Protein AF-A0A7X6FT85-F1 (afdb_monomer_lite)

Structure (mmCIF, N/CA/C/O backbone):
data_AF-A0A7X6FT85-F1
#
_entry.id   AF-A0A7X6FT85-F1
#
loop_
_atom_site.group_PDB
_atom_site.id
_atom_site.type_symbol
_atom_site.label_atom_id
_atom_site.label_alt_id
_atom_site.label_comp_id
_atom_site.label_asym_id
_atom_site.label_entity_id
_atom_site.label_seq_id
_atom_site.pdbx_PDB_ins_code
_atom_site.Cartn_x
_atom_site.Cartn_y
_atom_site.Cartn_z
_atom_site.occupancy
_atom_site.B_iso_or_equiv
_atom_site.auth_seq_id
_atom_site.auth_comp_id
_atom_site.auth_asym_id
_atom_site.auth_atom_id
_atom_site.pdbx_PDB_model_num
ATOM 1 N N . MET A 1 1 ? 6.219 6.086 13.347 1.00 90.44 1 MET A N 1
ATOM 2 C CA . MET A 1 1 ? 4.878 6.250 13.938 1.00 90.44 1 MET A CA 1
ATOM 3 C C . MET A 1 1 ? 4.045 6.989 12.920 1.00 90.44 1 MET A C 1
ATOM 5 O O . MET A 1 1 ? 4.571 7.950 12.371 1.00 90.44 1 MET A O 1
ATOM 9 N N . ILE A 1 2 ? 2.837 6.526 12.620 1.00 94.38 2 ILE A N 1
ATOM 10 C CA . ILE A 1 2 ? 1.985 7.224 11.651 1.00 94.38 2 ILE A CA 1
ATOM 11 C C . ILE A 1 2 ? 1.376 8.485 12.268 1.00 94.38 2 ILE A C 1
ATOM 13 O O . ILE A 1 2 ? 1.259 8.592 13.489 1.00 94.38 2 ILE A O 1
ATOM 17 N N . ASP A 1 3 ? 0.962 9.417 11.415 1.00 93.62 3 ASP A N 1
ATOM 18 C CA . ASP A 1 3 ? 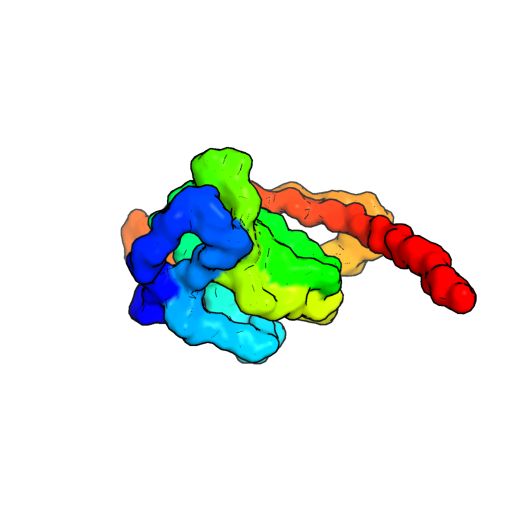0.145 10.558 11.820 1.00 93.62 3 ASP A CA 1
ATOM 19 C C . ASP A 1 3 ? -1.340 10.208 11.661 1.00 93.62 3 ASP A C 1
ATOM 21 O O . ASP A 1 3 ? -1.906 10.276 10.567 1.00 93.62 3 ASP A O 1
ATOM 25 N N . GLU A 1 4 ? -1.974 9.814 12.765 1.00 94.12 4 GLU A N 1
ATOM 26 C CA . GLU A 1 4 ? -3.388 9.428 12.776 1.00 94.12 4 GLU A CA 1
ATOM 27 C C . GLU A 1 4 ? -4.339 10.584 12.445 1.00 94.12 4 GLU A C 1
ATOM 29 O O . GLU A 1 4 ? -5.460 10.342 12.002 1.00 94.12 4 GLU A O 1
ATOM 34 N N . SER A 1 5 ? -3.904 11.842 12.588 1.00 95.31 5 SER A N 1
ATOM 35 C CA . SER A 1 5 ? -4.748 12.999 12.274 1.00 95.31 5 SER A CA 1
ATOM 36 C C . SER A 1 5 ? -5.116 13.074 10.787 1.00 95.31 5 SER A C 1
ATOM 38 O O . SER A 1 5 ? -6.136 13.676 10.437 1.00 95.31 5 SER A O 1
ATOM 40 N N . ARG A 1 6 ? -4.328 12.411 9.927 1.00 96.00 6 ARG A N 1
ATOM 41 C CA . ARG A 1 6 ? -4.535 12.319 8.476 1.00 96.00 6 ARG A CA 1
ATOM 42 C C . ARG A 1 6 ? -5.521 11.230 8.059 1.00 96.00 6 ARG A C 1
ATOM 44 O O . ARG A 1 6 ? -5.900 11.200 6.887 1.00 96.00 6 ARG A O 1
ATOM 51 N N . LEU A 1 7 ? -5.923 10.346 8.970 1.00 97.19 7 LEU A N 1
ATOM 52 C CA . LEU A 1 7 ? -6.884 9.284 8.683 1.00 97.19 7 LEU A CA 1
ATOM 53 C C . LEU A 1 7 ? -8.279 9.869 8.497 1.00 97.19 7 LEU A C 1
ATOM 55 O O . LEU A 1 7 ? -8.713 10.706 9.284 1.00 97.19 7 LEU A O 1
ATOM 59 N N . ASP A 1 8 ? -8.973 9.427 7.455 1.00 97.19 8 ASP A N 1
ATOM 60 C CA . ASP A 1 8 ? -10.394 9.711 7.288 1.00 97.19 8 ASP A CA 1
ATOM 61 C C . ASP A 1 8 ? -11.193 8.678 8.092 1.00 97.19 8 ASP A C 1
ATOM 63 O O . ASP A 1 8 ? -10.892 7.484 8.035 1.00 97.19 8 ASP A O 1
ATOM 67 N N . ASP A 1 9 ? -12.202 9.125 8.833 1.00 94.75 9 ASP A N 1
ATOM 68 C CA . ASP A 1 9 ? -13.111 8.315 9.650 1.00 94.75 9 ASP A CA 1
ATOM 69 C C . ASP A 1 9 ? -14.579 8.432 9.200 1.00 94.75 9 ASP A C 1
ATOM 71 O O . ASP A 1 9 ? -15.463 7.794 9.773 1.00 94.75 9 ASP A O 1
ATOM 75 N N . THR A 1 10 ? -14.845 9.153 8.104 1.00 95.31 10 THR A N 1
ATOM 76 C CA . THR A 1 10 ? -16.186 9.357 7.542 1.00 95.31 10 THR A CA 1
ATOM 77 C C . THR A 1 10 ? -16.877 8.017 7.276 1.00 95.31 10 THR A C 1
ATOM 79 O O . THR A 1 10 ? -16.311 7.182 6.564 1.00 95.31 10 THR A O 1
ATOM 82 N N . PRO A 1 11 ? -18.089 7.769 7.801 1.00 94.94 11 PRO A N 1
ATOM 83 C CA . PRO A 1 11 ? -18.812 6.529 7.539 1.00 94.94 11 PRO A CA 1
ATOM 84 C C . PRO A 1 11 ? -19.026 6.291 6.038 1.00 94.94 11 PRO A C 1
ATOM 86 O O . PRO A 1 11 ? -19.324 7.221 5.292 1.00 94.94 11 PRO A O 1
ATOM 89 N N . PHE A 1 12 ? -18.929 5.034 5.607 1.00 95.12 12 PHE A N 1
ATOM 90 C CA . PHE A 1 12 ? -19.198 4.614 4.229 1.00 95.12 12 PHE A CA 1
ATOM 91 C C . PHE A 1 12 ? -20.252 3.506 4.206 1.00 95.12 12 PHE A C 1
ATOM 93 O O . PHE A 1 12 ? -20.443 2.775 5.183 1.00 95.12 12 PHE A O 1
ATOM 100 N N . LYS A 1 13 ? -20.954 3.370 3.083 1.00 95.00 13 LYS A N 1
ATOM 101 C CA . LYS A 1 13 ? -21.922 2.295 2.860 1.00 95.00 13 LYS A CA 1
ATOM 102 C C . LYS A 1 13 ? -21.220 1.090 2.231 1.00 95.00 13 LYS A C 1
ATOM 104 O O . LYS A 1 13 ? -20.358 1.261 1.372 1.00 95.00 13 LYS A O 1
ATOM 109 N N . PRO A 1 14 ? -21.653 -0.150 2.525 1.00 92.19 14 PRO A N 1
ATOM 110 C CA . PRO A 1 14 ? -21.084 -1.353 1.903 1.00 92.19 14 PRO A CA 1
ATOM 111 C C . PRO A 1 14 ? -21.194 -1.417 0.370 1.00 92.19 14 PRO A C 1
ATOM 113 O O . PRO A 1 14 ? -20.631 -2.320 -0.247 1.00 92.19 14 PRO A O 1
ATOM 116 N N . THR A 1 15 ? -21.993 -0.546 -0.246 1.00 94.38 15 THR A N 1
ATOM 117 C CA . THR A 1 15 ? -22.183 -0.436 -1.700 1.00 94.38 15 THR A CA 1
ATOM 118 C C . THR A 1 15 ? -21.288 0.615 -2.348 1.00 94.38 15 THR A C 1
ATOM 120 O O . THR A 1 15 ? -21.268 0.706 -3.573 1.00 94.38 15 THR A O 1
ATOM 123 N N . ASP A 1 16 ? -20.584 1.427 -1.561 1.00 96.75 16 ASP A N 1
ATOM 124 C CA . ASP A 1 16 ? -19.786 2.525 -2.094 1.00 96.75 16 ASP A CA 1
ATOM 125 C C . ASP A 1 16 ? -18.5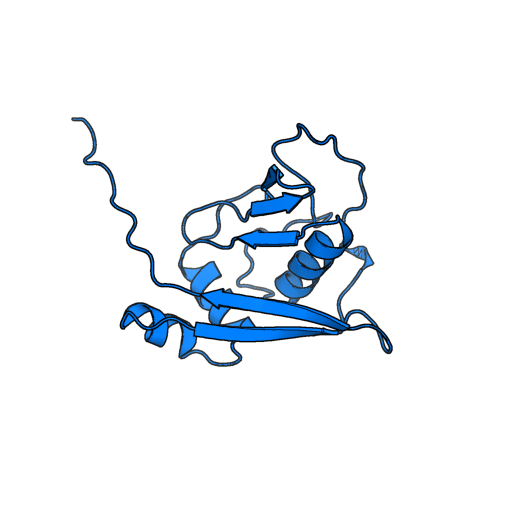81 1.971 -2.849 1.00 96.75 16 ASP A C 1
ATOM 127 O O . ASP A 1 16 ? -17.834 1.147 -2.335 1.00 96.75 16 ASP A O 1
ATOM 131 N N . SER A 1 17 ? -18.344 2.435 -4.074 1.00 95.81 17 SER A N 1
ATOM 132 C CA . SER A 1 17 ? -17.179 1.992 -4.850 1.00 95.81 17 SER A CA 1
ATOM 133 C C . SER A 1 17 ? -15.858 2.549 -4.317 1.00 95.81 17 SER A C 1
ATOM 135 O O . SER A 1 17 ? -14.795 2.065 -4.688 1.00 95.81 17 SER A O 1
ATOM 137 N N . PHE A 1 18 ? -15.905 3.609 -3.513 1.00 97.12 18 PHE A N 1
ATOM 138 C CA . PHE A 1 18 ? -14.744 4.320 -2.989 1.00 97.12 18 PHE A CA 1
ATOM 139 C C . PHE A 1 18 ? -14.933 4.555 -1.495 1.00 97.12 18 PHE A C 1
ATOM 141 O O . PHE A 1 18 ? -15.991 5.016 -1.078 1.00 97.12 18 PHE A O 1
ATOM 148 N N . VAL A 1 19 ? -13.896 4.259 -0.721 1.00 97.75 19 VAL A N 1
ATOM 149 C CA . VAL A 1 19 ? -13.857 4.491 0.721 1.00 97.75 19 VAL A CA 1
ATOM 150 C C . VAL A 1 19 ? -12.620 5.340 1.002 1.00 97.75 19 VAL A C 1
ATOM 152 O O . VAL A 1 19 ? -11.505 4.862 0.776 1.00 97.75 19 VAL A O 1
ATOM 155 N N . PRO A 1 20 ? -12.780 6.600 1.444 1.00 95.69 20 PRO A N 1
ATOM 156 C CA . PRO A 1 20 ? -11.641 7.464 1.701 1.00 95.69 20 PRO A CA 1
ATOM 157 C C . PRO A 1 20 ? -10.826 6.915 2.873 1.00 95.69 20 PRO A C 1
ATOM 159 O O . PRO A 1 20 ? -11.359 6.609 3.936 1.00 95.69 20 PRO A O 1
ATOM 162 N N . VAL A 1 21 ? -9.518 6.779 2.681 1.00 97.81 21 VAL A N 1
ATOM 163 C CA . VAL A 1 21 ? -8.606 6.304 3.733 1.00 97.81 21 VAL A CA 1
ATOM 164 C C . VAL A 1 21 ? -7.865 7.467 4.392 1.00 97.81 21 VAL A C 1
ATOM 166 O O . VAL A 1 21 ? -7.672 7.479 5.605 1.00 97.81 21 VAL A O 1
ATOM 169 N N . LEU A 1 22 ? -7.480 8.459 3.591 1.00 97.25 22 LEU A N 1
ATOM 170 C CA . LEU A 1 22 ? -6.810 9.678 4.028 1.00 97.25 22 LEU A CA 1
ATOM 171 C C . LEU A 1 22 ? -7.749 10.868 3.827 1.00 97.25 22 LEU A C 1
ATOM 173 O O . LEU A 1 22 ? -8.385 10.953 2.774 1.00 97.25 22 LEU A O 1
ATOM 177 N N . LYS A 1 23 ? -7.776 11.806 4.783 1.00 96.69 23 LYS A N 1
ATOM 178 C CA . LYS A 1 23 ? -8.513 13.078 4.643 1.00 96.69 23 LYS A CA 1
ATOM 179 C C . LYS A 1 23 ? -8.026 13.852 3.420 1.00 96.69 23 LYS A C 1
ATOM 181 O O . LYS A 1 23 ? -8.808 14.358 2.619 1.00 96.69 23 LYS A O 1
ATOM 186 N N . GLU A 1 24 ? -6.705 13.882 3.264 1.00 94.31 24 GLU A N 1
ATOM 187 C CA . GLU A 1 24 ? -6.007 14.514 2.151 1.00 94.31 24 GLU A CA 1
ATOM 188 C C . GLU A 1 24 ? -5.103 13.487 1.468 1.00 94.31 24 GLU A C 1
ATOM 190 O O . GLU A 1 24 ? -4.003 13.171 1.935 1.00 94.31 24 GLU A O 1
ATOM 195 N N . GLU A 1 25 ? -5.601 12.940 0.359 1.00 92.44 25 GLU A N 1
ATOM 196 C CA . GLU A 1 25 ? -4.840 12.042 -0.505 1.00 92.44 25 GLU A CA 1
ATOM 197 C C . GLU A 1 25 ? -3.728 12.820 -1.224 1.00 92.44 25 GLU A C 1
ATOM 199 O O . GLU A 1 25 ? -4.011 13.845 -1.852 1.00 92.44 25 GLU A O 1
ATOM 204 N N . PRO A 1 26 ? -2.471 12.347 -1.177 1.00 91.88 26 PRO A N 1
ATOM 205 C CA . PRO A 1 26 ? -1.384 13.026 -1.858 1.00 91.88 26 PRO A CA 1
ATOM 206 C C . PRO A 1 26 ? -1.530 12.919 -3.383 1.00 91.88 26 PRO A C 1
ATOM 208 O O . PRO A 1 26 ? -1.890 11.871 -3.935 1.00 91.88 26 PRO A O 1
ATOM 211 N N . THR A 1 27 ? -1.158 13.993 -4.086 1.00 90.44 27 THR A N 1
ATOM 212 C CA . THR A 1 27 ? -1.123 14.017 -5.557 1.00 90.44 27 THR A CA 1
ATOM 213 C C . THR A 1 27 ? -0.238 12.915 -6.123 1.00 90.44 27 THR A C 1
ATOM 215 O O . THR A 1 27 ? -0.550 12.384 -7.185 1.00 90.44 27 THR A O 1
ATOM 218 N N . ARG A 1 28 ? 0.853 12.577 -5.423 1.00 89.12 28 ARG A N 1
ATOM 219 C CA . ARG A 1 28 ? 1.765 11.462 -5.700 1.00 89.12 28 ARG A CA 1
ATOM 220 C C . ARG A 1 28 ? 2.339 10.899 -4.402 1.00 89.12 28 ARG A C 1
ATOM 222 O O . ARG A 1 28 ? 2.538 11.647 -3.453 1.00 89.12 28 ARG A O 1
ATOM 229 N N . PHE A 1 29 ? 2.589 9.594 -4.351 1.00 88.94 29 PHE A N 1
ATOM 230 C CA . PHE A 1 29 ? 3.251 8.948 -3.208 1.00 88.94 29 PHE A CA 1
ATOM 231 C C . PHE A 1 29 ? 4.787 9.042 -3.279 1.00 88.94 29 PHE A C 1
ATOM 233 O O . PHE A 1 29 ? 5.468 8.616 -2.353 1.00 88.94 29 PHE A O 1
ATOM 240 N N . ASP A 1 30 ? 5.345 9.588 -4.364 1.00 81.19 30 ASP A N 1
ATOM 241 C CA . ASP A 1 30 ? 6.791 9.666 -4.602 1.00 81.19 30 ASP A CA 1
ATOM 242 C C . ASP A 1 30 ? 7.512 10.695 -3.716 1.00 81.19 30 ASP A C 1
ATOM 244 O O . ASP A 1 30 ? 8.642 10.454 -3.296 1.00 81.19 30 ASP A O 1
ATOM 248 N N . SER A 1 31 ? 6.866 11.815 -3.391 1.00 80.94 31 SER A N 1
ATOM 249 C CA . SER A 1 31 ? 7.472 12.901 -2.614 1.00 80.94 31 SER A CA 1
ATOM 250 C C . SER A 1 31 ? 7.529 12.648 -1.104 1.00 80.94 31 SER A C 1
ATOM 252 O O . SER A 1 31 ? 8.253 13.345 -0.403 1.00 80.94 31 SER A O 1
ATOM 254 N N . SER A 1 32 ? 6.730 11.710 -0.590 1.00 86.25 32 SER A N 1
ATOM 255 C CA . SER A 1 32 ? 6.579 11.425 0.846 1.00 86.25 32 SER A CA 1
ATOM 256 C C . SER A 1 32 ? 6.091 9.981 1.015 1.00 86.25 32 SER A C 1
ATOM 258 O O . SER A 1 32 ? 4.910 9.759 1.275 1.00 86.25 32 SER A O 1
ATOM 260 N N . PRO A 1 33 ? 6.944 8.967 0.785 1.00 86.31 33 PRO A N 1
ATOM 261 C CA . PRO A 1 33 ? 6.535 7.563 0.832 1.00 86.31 33 PRO A CA 1
ATOM 262 C C . PRO A 1 33 ? 5.988 7.132 2.199 1.00 86.31 33 PRO A C 1
ATOM 264 O O . PRO A 1 33 ? 5.161 6.233 2.259 1.00 86.31 33 PRO A O 1
ATOM 267 N N . GLU A 1 34 ? 6.357 7.799 3.290 1.00 92.31 34 GLU A N 1
ATOM 268 C CA . GLU A 1 34 ? 5.827 7.560 4.636 1.00 92.31 34 GLU A CA 1
ATOM 269 C C . GLU A 1 34 ? 4.312 7.795 4.762 1.00 92.31 34 GLU A C 1
ATOM 271 O O . GLU A 1 34 ? 3.672 7.228 5.647 1.00 92.31 34 GLU A O 1
ATOM 276 N N . ILE A 1 35 ? 3.686 8.565 3.860 1.00 95.75 35 ILE A N 1
ATOM 277 C CA . ILE A 1 35 ? 2.217 8.665 3.820 1.00 95.75 35 ILE A CA 1
ATOM 278 C C . ILE A 1 35 ? 1.561 7.334 3.434 1.00 95.75 35 ILE A C 1
ATOM 280 O O . ILE A 1 35 ? 0.389 7.105 3.737 1.00 95.75 35 ILE A O 1
ATOM 284 N N . PHE A 1 36 ? 2.313 6.440 2.786 1.00 97.06 36 PHE A N 1
ATOM 285 C CA . PHE A 1 36 ? 1.856 5.100 2.459 1.00 97.06 36 PHE A CA 1
ATOM 286 C C . PHE A 1 36 ? 1.629 4.254 3.714 1.00 97.06 36 PHE A C 1
ATOM 288 O O . PHE A 1 36 ? 0.645 3.521 3.764 1.00 97.06 36 PHE A O 1
ATOM 295 N N . ASP A 1 37 ? 2.449 4.419 4.755 1.00 97.69 37 ASP A N 1
ATOM 296 C CA . ASP A 1 37 ? 2.268 3.738 6.043 1.00 97.69 37 ASP A CA 1
ATOM 297 C C . ASP A 1 37 ? 0.940 4.125 6.685 1.00 97.69 37 ASP A C 1
ATOM 299 O O . ASP A 1 37 ? 0.151 3.272 7.096 1.00 97.69 37 ASP A O 1
ATOM 303 N N . THR A 1 38 ? 0.661 5.428 6.715 1.00 97.56 38 THR A N 1
ATOM 304 C CA . THR A 1 38 ? -0.611 5.963 7.202 1.00 97.56 38 THR A CA 1
ATOM 305 C C . THR A 1 38 ? -1.778 5.454 6.356 1.00 97.56 38 THR A C 1
ATOM 307 O O . THR A 1 38 ? -2.812 5.091 6.910 1.00 97.56 38 THR A O 1
ATOM 310 N N . PHE A 1 39 ? -1.617 5.359 5.031 1.00 97.94 39 PHE A N 1
ATOM 311 C CA . PHE A 1 39 ? -2.636 4.797 4.143 1.00 97.94 39 PHE A CA 1
ATOM 312 C C . PHE A 1 39 ? -2.927 3.322 4.455 1.00 97.94 39 PHE A C 1
ATOM 314 O O . PHE A 1 39 ? -4.081 2.970 4.687 1.00 97.94 39 PHE A O 1
ATOM 321 N N . ILE A 1 40 ? -1.920 2.444 4.503 1.00 98.19 40 ILE A N 1
ATOM 322 C CA . ILE A 1 40 ? -2.167 1.008 4.713 1.00 98.19 40 ILE A CA 1
ATOM 323 C C . ILE A 1 40 ? -2.696 0.710 6.120 1.00 98.19 40 ILE A C 1
ATOM 325 O O . ILE A 1 40 ? -3.586 -0.126 6.278 1.00 98.19 40 ILE A O 1
ATOM 329 N N . VAL A 1 41 ? -2.222 1.436 7.140 1.00 98.19 41 VAL A N 1
ATOM 330 C CA . VAL A 1 41 ? -2.774 1.336 8.497 1.00 98.19 41 VAL A CA 1
ATOM 331 C C . VAL A 1 41 ? -4.200 1.873 8.538 1.00 98.19 41 VAL A C 1
ATOM 333 O O . VAL A 1 41 ? -5.064 1.236 9.134 1.00 98.19 41 VAL A O 1
ATOM 336 N N . GLY A 1 42 ? -4.467 3.005 7.884 1.00 98.00 42 GLY A N 1
ATOM 337 C CA . GLY A 1 42 ? -5.803 3.580 7.767 1.00 98.00 42 GLY A CA 1
ATOM 338 C C . GLY A 1 42 ? -6.794 2.611 7.134 1.00 98.00 42 GLY A C 1
ATOM 339 O O . GLY A 1 42 ? -7.872 2.391 7.679 1.00 98.00 42 GLY A O 1
ATOM 340 N N . ALA A 1 43 ? -6.408 1.961 6.036 1.00 98.19 43 ALA A N 1
ATOM 341 C CA . ALA A 1 43 ? -7.212 0.925 5.398 1.00 98.19 43 ALA A CA 1
ATOM 342 C C . ALA A 1 43 ? -7.501 -0.241 6.362 1.00 98.19 43 ALA A C 1
ATOM 344 O O . ALA A 1 43 ? -8.651 -0.661 6.482 1.00 98.19 43 ALA A O 1
ATOM 345 N N . GLY A 1 44 ? -6.499 -0.709 7.114 1.00 97.69 44 GLY A N 1
ATOM 346 C CA . GLY A 1 44 ? -6.698 -1.714 8.163 1.00 97.69 44 GLY A CA 1
ATOM 347 C C . GLY A 1 44 ? -7.671 -1.250 9.257 1.00 97.69 44 GLY A C 1
ATOM 348 O O . GLY A 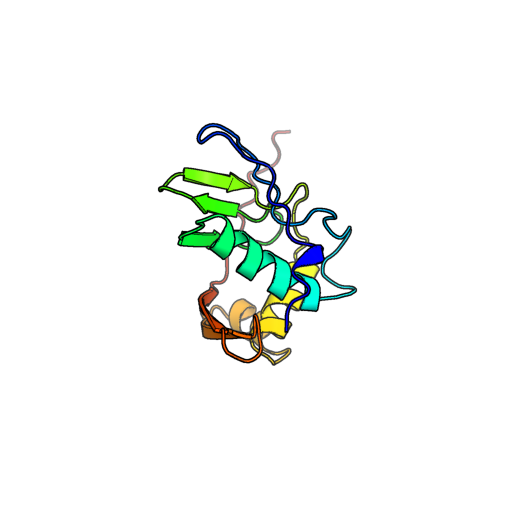1 44 ? -8.594 -1.980 9.611 1.00 97.69 44 GLY A O 1
ATOM 349 N N . LYS A 1 45 ? -7.544 -0.004 9.740 1.00 96.50 45 LYS A N 1
ATOM 350 C CA . LYS A 1 45 ? -8.459 0.595 10.734 1.00 96.50 45 LYS A CA 1
ATOM 351 C C . LYS A 1 45 ? -9.890 0.769 10.204 1.00 96.50 45 LYS A C 1
ATOM 353 O O . LYS A 1 45 ? -10.836 0.699 10.982 1.00 96.50 45 LYS A O 1
ATOM 358 N N . ARG A 1 46 ? -10.068 0.925 8.887 1.00 95.88 46 ARG A N 1
ATOM 359 C CA . ARG A 1 46 ? -11.377 0.897 8.203 1.00 95.88 46 ARG A CA 1
ATOM 360 C C . ARG A 1 46 ? -11.991 -0.509 8.112 1.00 95.88 46 ARG A C 1
ATOM 362 O O . ARG A 1 46 ? -13.124 -0.637 7.654 1.00 95.88 46 ARG A O 1
ATOM 369 N N . GLY A 1 47 ? -11.269 -1.551 8.528 1.00 96.44 47 GLY A N 1
ATOM 370 C CA . GLY A 1 47 ? -11.700 -2.948 8.456 1.00 96.44 47 GLY A CA 1
ATOM 371 C C . GLY A 1 47 ? -11.297 -3.658 7.164 1.00 96.44 47 GLY A C 1
ATOM 372 O O . GLY A 1 47 ? -11.902 -4.675 6.822 1.00 96.44 47 GLY A O 1
ATOM 373 N N . ALA A 1 48 ? -10.315 -3.134 6.421 1.00 98.00 48 ALA A N 1
ATOM 374 C CA . ALA A 1 48 ? -9.821 -3.824 5.238 1.00 98.00 48 ALA A CA 1
ATOM 375 C C . ALA A 1 48 ? -9.032 -5.085 5.625 1.00 98.00 48 ALA A C 1
ATOM 377 O O . ALA A 1 48 ? -8.086 -5.008 6.407 1.00 98.00 48 ALA A O 1
ATOM 378 N N . SER A 1 49 ? -9.401 -6.232 5.050 1.00 97.88 49 SER A N 1
ATOM 379 C CA . SER A 1 49 ? -8.661 -7.492 5.184 1.00 97.88 49 SER A CA 1
ATOM 380 C C . SER A 1 49 ? -7.438 -7.540 4.271 1.00 97.88 49 SER A C 1
ATOM 382 O O . SER A 1 49 ? -6.422 -8.126 4.631 1.00 97.88 49 SER A O 1
ATOM 384 N N . ASP A 1 50 ? -7.532 -6.903 3.101 1.00 98.19 50 ASP A N 1
ATOM 385 C CA . ASP A 1 50 ? -6.518 -6.946 2.051 1.00 98.19 50 ASP A CA 1
ATOM 386 C C . ASP A 1 50 ? -6.405 -5.593 1.348 1.00 98.19 50 ASP A C 1
ATOM 388 O O . ASP A 1 50 ? -7.384 -4.853 1.206 1.00 98.19 50 ASP A O 1
ATOM 392 N N . ILE A 1 51 ? -5.203 -5.290 0.859 1.00 98.56 51 ILE A N 1
ATOM 393 C CA . ILE A 1 51 ? -4.898 -4.079 0.097 1.00 98.56 51 ILE A CA 1
ATOM 394 C C . ILE A 1 51 ? -4.194 -4.509 -1.186 1.00 98.56 51 ILE A C 1
ATOM 396 O O . ILE A 1 51 ? -3.159 -5.169 -1.147 1.00 98.56 51 ILE A O 1
ATOM 400 N N . THR A 1 52 ? -4.745 -4.136 -2.339 1.00 98.44 52 THR A N 1
ATOM 401 C CA . THR A 1 52 ? -4.150 -4.425 -3.647 1.00 98.44 52 THR A CA 1
ATOM 402 C C . THR A 1 52 ? -3.581 -3.155 -4.256 1.00 98.44 52 THR A C 1
ATOM 404 O O . THR A 1 52 ? -4.320 -2.228 -4.600 1.00 98.44 52 THR A O 1
ATOM 407 N N . ILE A 1 53 ? -2.265 -3.154 -4.451 1.00 97.75 53 ILE A N 1
ATOM 408 C CA . ILE A 1 53 ? -1.519 -2.104 -5.140 1.00 97.75 53 ILE A CA 1
ATOM 409 C C . ILE A 1 53 ? -1.060 -2.651 -6.487 1.00 97.75 53 ILE A C 1
ATOM 411 O O . ILE A 1 53 ? -0.460 -3.720 -6.562 1.00 97.75 53 ILE A O 1
ATOM 415 N N . GLN A 1 54 ? -1.357 -1.927 -7.562 1.00 96.62 54 GLN A N 1
ATOM 416 C CA . GLN A 1 54 ? -1.015 -2.344 -8.915 1.00 96.62 54 GLN A CA 1
ATOM 417 C C . GLN A 1 54 ? -0.672 -1.119 -9.760 1.00 96.62 54 GLN A C 1
ATOM 419 O O . GLN A 1 54 ? -1.327 -0.083 -9.649 1.00 96.62 54 GLN A O 1
ATOM 424 N N . SER A 1 55 ? 0.342 -1.250 -10.618 1.00 94.94 55 SER A N 1
ATOM 425 C CA . SER A 1 55 ? 0.678 -0.198 -11.581 1.00 94.94 55 SER A CA 1
ATOM 426 C C . SER A 1 55 ? -0.475 0.054 -12.553 1.00 94.94 55 SER A C 1
ATOM 428 O O . SER A 1 55 ? -1.160 -0.881 -12.984 1.00 94.94 55 SER A O 1
ATOM 430 N N . GLU A 1 56 ? -0.684 1.329 -12.886 1.00 94.62 56 GLU A N 1
ATOM 431 C CA . GLU A 1 56 ? -1.721 1.797 -13.813 1.00 94.62 56 GLU A CA 1
ATOM 432 C C . GLU A 1 56 ? -3.141 1.374 -13.395 1.00 94.62 56 GLU A C 1
ATOM 434 O O . GLU A 1 56 ? -3.990 1.041 -14.232 1.00 94.62 56 GLU A O 1
ATOM 439 N N . ALA A 1 57 ? -3.381 1.333 -12.082 1.00 95.81 57 ALA A N 1
ATOM 440 C CA . ALA A 1 57 ? -4.665 1.025 -11.469 1.00 95.81 57 ALA A CA 1
ATOM 441 C C . ALA A 1 57 ? -4.845 1.811 -10.163 1.00 95.81 57 ALA A C 1
ATOM 443 O O . ALA A 1 57 ? -3.883 2.271 -9.547 1.00 95.81 57 ALA A O 1
ATOM 444 N N . ARG A 1 58 ? -6.100 1.970 -9.733 1.00 96.69 58 ARG A N 1
ATOM 445 C CA . ARG A 1 58 ? -6.421 2.541 -8.420 1.00 96.69 58 ARG A CA 1
ATOM 446 C C . ARG A 1 58 ? -6.168 1.486 -7.337 1.00 96.69 58 ARG A C 1
ATOM 448 O O . ARG A 1 58 ? -6.701 0.382 -7.476 1.00 96.69 58 ARG A O 1
ATOM 455 N N . PRO A 1 59 ? -5.417 1.808 -6.271 1.00 97.88 59 PRO A N 1
ATOM 456 C CA . PRO A 1 59 ? -5.389 1.038 -5.039 1.00 97.88 59 PRO A CA 1
ATOM 457 C C . PRO A 1 59 ? -6.777 0.590 -4.600 1.00 97.88 59 PRO A C 1
ATOM 459 O O . PRO A 1 59 ? -7.719 1.388 -4.532 1.00 97.88 59 PRO A O 1
ATOM 462 N N . ARG A 1 60 ? -6.889 -0.700 -4.297 1.00 98.44 60 ARG A N 1
ATOM 463 C CA . ARG A 1 60 ? -8.117 -1.306 -3.789 1.00 98.44 60 ARG A CA 1
ATOM 464 C C . ARG A 1 60 ? -7.918 -1.796 -2.368 1.00 98.44 60 ARG A C 1
ATOM 466 O O . ARG A 1 60 ? -6.834 -2.260 -2.022 1.00 98.44 60 ARG A O 1
ATOM 473 N N . ILE A 1 61 ? -8.973 -1.702 -1.577 1.00 98.50 61 ILE A N 1
ATOM 474 C CA . ILE A 1 61 ? -9.061 -2.226 -0.221 1.00 98.50 61 ILE A CA 1
ATOM 475 C C . ILE A 1 61 ? -10.266 -3.161 -0.155 1.00 98.50 61 ILE A C 1
ATOM 477 O O . ILE A 1 61 ? -11.338 -2.845 -0.677 1.00 98.50 61 ILE A O 1
ATOM 481 N N . GLN A 1 62 ? -10.087 -4.329 0.448 1.00 98.44 62 GLN A N 1
ATOM 482 C CA . GLN A 1 62 ? -11.146 -5.319 0.581 1.00 98.44 62 GLN A CA 1
ATOM 483 C C . GLN A 1 62 ? -11.760 -5.236 1.972 1.00 98.44 62 GLN A C 1
ATOM 485 O O . GLN A 1 62 ? -11.097 -5.575 2.941 1.00 98.44 62 GLN A O 1
ATOM 490 N N . ILE A 1 63 ? -13.021 -4.822 2.083 1.00 97.88 63 ILE A N 1
ATOM 491 C CA . ILE A 1 63 ? -13.742 -4.711 3.358 1.00 97.88 63 ILE A CA 1
ATOM 492 C C . ILE A 1 63 ? -14.959 -5.631 3.291 1.00 97.88 63 ILE A C 1
ATOM 494 O O . ILE A 1 63 ? -15.748 -5.547 2.353 1.00 97.88 63 ILE A O 1
ATOM 498 N N . ASN A 1 64 ? -15.123 -6.531 4.266 1.00 95.12 64 ASN A N 1
ATOM 499 C CA . ASN A 1 64 ? -16.243 -7.486 4.313 1.00 95.12 64 ASN A CA 1
ATOM 500 C C . ASN A 1 64 ? -16.453 -8.245 2.983 1.00 95.12 64 ASN A C 1
ATOM 502 O O . ASN A 1 64 ? -17.572 -8.361 2.483 1.00 95.12 64 ASN A O 1
ATOM 506 N N . SER A 1 65 ? -15.360 -8.748 2.395 1.00 94.19 65 SER A N 1
ATOM 507 C CA . SER A 1 65 ? -15.333 -9.449 1.095 1.00 94.19 65 SER A CA 1
ATOM 508 C C . SER A 1 65 ? -15.766 -8.613 -0.121 1.00 94.19 65 SER A C 1
ATOM 510 O O . SER A 1 65 ? -16.001 -9.163 -1.196 1.00 94.19 65 SER A O 1
ATOM 512 N N . ARG A 1 66 ? -15.863 -7.286 0.013 1.00 96.00 66 ARG A N 1
ATOM 513 C CA . ARG A 1 66 ? -16.148 -6.362 -1.090 1.00 96.00 66 ARG A CA 1
ATOM 514 C C . ARG A 1 66 ? -14.940 -5.498 -1.401 1.00 96.00 66 ARG A C 1
ATOM 516 O O . ARG A 1 66 ? -14.222 -5.062 -0.509 1.00 96.00 66 ARG A O 1
ATOM 523 N N . GLN A 1 67 ? -14.722 -5.270 -2.689 1.00 97.38 67 GLN A N 1
ATOM 524 C CA . GLN A 1 67 ? -13.619 -4.464 -3.195 1.00 97.38 67 GLN A CA 1
ATOM 525 C C . GLN A 1 67 ? -14.058 -3.004 -3.306 1.00 97.38 67 GLN A C 1
ATOM 527 O O . GLN A 1 67 ? -15.005 -2.687 -4.025 1.00 97.38 67 GLN A O 1
ATOM 532 N N . HIS A 1 68 ? -13.332 -2.126 -2.624 1.00 98.25 68 HIS A N 1
ATOM 533 C CA . HIS A 1 68 ? -13.497 -0.680 -2.675 1.00 98.25 68 HIS A CA 1
ATOM 534 C C . HIS A 1 68 ? -12.212 -0.052 -3.206 1.00 98.25 68 HIS A C 1
ATOM 536 O O . HIS A 1 68 ? -11.117 -0.552 -2.961 1.00 98.25 68 HIS A O 1
ATOM 542 N N . PHE A 1 69 ? -12.302 1.072 -3.904 1.00 98.31 69 PHE A N 1
ATOM 543 C CA . PHE A 1 69 ? -11.129 1.899 -4.155 1.00 98.31 69 PHE A CA 1
ATOM 544 C C . PHE A 1 69 ? -10.731 2.626 -2.868 1.00 98.31 69 PHE A C 1
ATOM 546 O O . PHE A 1 69 ? -11.579 3.257 -2.240 1.00 98.31 69 PHE A O 1
ATOM 553 N N . GLY A 1 70 ? -9.451 2.553 -2.499 1.00 96.94 70 GLY A N 1
ATOM 554 C CA . GLY A 1 70 ? -8.895 3.281 -1.349 1.00 96.94 70 GLY A CA 1
ATOM 555 C C . GLY A 1 70 ? -8.352 4.666 -1.712 1.00 96.94 70 GLY A C 1
ATOM 556 O O . GLY A 1 70 ? -8.195 5.519 -0.844 1.00 96.94 70 GLY A O 1
ATOM 557 N N . THR A 1 71 ? -8.088 4.906 -2.999 1.00 96.62 71 THR A N 1
ATOM 558 C CA . THR A 1 71 ? -7.596 6.184 -3.536 1.00 96.62 71 THR A CA 1
ATOM 559 C C . THR A 1 71 ? -8.481 6.680 -4.675 1.00 96.62 71 THR A C 1
ATOM 561 O O . THR A 1 71 ? -9.176 5.902 -5.341 1.00 96.62 71 THR A O 1
ATOM 564 N N . LYS A 1 72 ? -8.465 7.986 -4.935 1.00 95.00 72 LYS A N 1
ATOM 565 C CA . LYS A 1 72 ? -9.192 8.644 -6.025 1.00 95.00 72 LYS A CA 1
ATOM 566 C C . LYS A 1 72 ? -8.523 8.386 -7.368 1.00 95.00 72 LYS A C 1
ATOM 568 O O . LYS A 1 72 ? -9.218 8.143 -8.353 1.00 95.00 72 LYS A O 1
ATOM 573 N N . ARG A 1 73 ? -7.189 8.387 -7.408 1.00 94.38 73 ARG A N 1
ATOM 574 C CA . ARG A 1 73 ? -6.415 8.243 -8.649 1.00 94.38 73 ARG A CA 1
ATOM 575 C C . ARG A 1 73 ? -5.714 6.895 -8.773 1.00 94.38 73 ARG A C 1
ATOM 577 O O . ARG A 1 73 ? -5.529 6.161 -7.799 1.00 94.38 73 ARG A O 1
ATOM 584 N N . MET A 1 74 ? -5.324 6.594 -10.006 1.00 95.94 74 MET A N 1
ATOM 585 C CA . MET A 1 74 ? -4.440 5.477 -10.317 1.00 95.94 74 MET A CA 1
ATOM 586 C C . MET A 1 74 ? -3.010 5.795 -9.881 1.00 95.94 74 MET A C 1
ATOM 588 O O . MET A 1 74 ? -2.590 6.954 -9.930 1.00 95.94 74 MET A O 1
ATOM 592 N N . LEU A 1 75 ? -2.273 4.761 -9.485 1.00 95.31 75 LEU A N 1
ATOM 593 C CA . LEU A 1 75 ? -0.837 4.869 -9.258 1.00 95.31 75 LEU A CA 1
ATOM 594 C C . LEU A 1 75 ? -0.078 4.645 -10.557 1.00 95.31 75 LEU A C 1
ATOM 596 O O . LEU A 1 75 ? -0.349 3.688 -11.289 1.00 95.31 75 LEU A O 1
ATOM 600 N N . LEU A 1 76 ? 0.911 5.498 -10.796 1.00 94.94 76 LEU A N 1
ATOM 601 C CA . LEU A 1 76 ? 1.858 5.311 -11.885 1.00 94.94 76 LEU A CA 1
ATOM 602 C C . LEU A 1 76 ? 2.777 4.128 -11.586 1.00 94.94 76 LEU A C 1
ATOM 604 O O . LEU A 1 76 ? 3.069 3.817 -10.427 1.00 94.94 76 LEU A O 1
ATOM 608 N N . ARG A 1 77 ? 3.321 3.508 -12.635 1.00 94.69 77 ARG A N 1
ATOM 609 C CA . ARG A 1 77 ? 4.352 2.475 -12.477 1.00 94.69 77 ARG A CA 1
ATOM 610 C C . ARG A 1 77 ? 5.524 2.922 -11.594 1.00 94.69 77 ARG A C 1
ATOM 612 O O . ARG A 1 77 ? 5.959 2.146 -10.748 1.00 94.69 77 ARG A O 1
ATOM 619 N N . SER A 1 78 ? 6.002 4.155 -11.757 1.00 95.12 78 SER A N 1
ATOM 620 C CA . SER A 1 78 ? 7.104 4.701 -10.954 1.00 95.12 78 SER A CA 1
ATOM 621 C C . SER A 1 78 ? 6.761 4.802 -9.467 1.00 95.12 78 SER A C 1
ATOM 623 O O . SER A 1 78 ? 7.616 4.539 -8.629 1.00 95.12 78 SER A O 1
ATOM 625 N N . GLU A 1 79 ? 5.511 5.133 -9.131 1.00 96.44 79 GLU A N 1
ATOM 626 C CA . GLU A 1 79 ? 5.056 5.181 -7.740 1.00 96.44 79 GLU A CA 1
ATOM 627 C C . GLU A 1 79 ? 5.014 3.783 -7.133 1.00 96.44 79 GLU A C 1
ATOM 629 O O . GLU A 1 79 ? 5.475 3.594 -6.016 1.00 96.44 79 GLU A O 1
ATOM 634 N N . VAL A 1 80 ? 4.519 2.786 -7.869 1.00 96.81 80 VAL A N 1
ATOM 635 C CA . VAL A 1 80 ? 4.484 1.402 -7.373 1.00 96.81 80 VAL A CA 1
ATOM 636 C C . VAL A 1 80 ? 5.893 0.841 -7.172 1.00 96.81 80 VAL A C 1
ATOM 638 O O . VAL A 1 80 ? 6.147 0.212 -6.148 1.00 96.81 80 VAL A O 1
ATOM 641 N N . ASP A 1 81 ? 6.820 1.100 -8.099 1.00 96.44 81 ASP A N 1
ATOM 642 C CA . ASP A 1 81 ? 8.225 0.693 -7.958 1.00 96.44 81 ASP A CA 1
ATOM 643 C C . ASP A 1 81 ? 8.882 1.369 -6.729 1.00 96.44 81 ASP A C 1
ATOM 645 O O . ASP A 1 81 ? 9.618 0.718 -5.978 1.00 96.44 81 ASP A O 1
ATOM 649 N N . LEU A 1 82 ? 8.587 2.653 -6.486 1.00 97.00 82 LEU A N 1
ATOM 650 C CA . LEU A 1 82 ? 9.075 3.402 -5.324 1.00 97.00 82 LEU A CA 1
ATOM 651 C C . LEU A 1 82 ? 8.486 2.870 -4.013 1.00 97.00 82 LEU A C 1
ATOM 653 O O . LEU A 1 82 ? 9.238 2.593 -3.080 1.00 97.00 82 LEU A O 1
ATOM 657 N N . LEU A 1 83 ? 7.168 2.664 -3.953 1.00 97.62 83 LEU A N 1
ATOM 658 C CA . LEU A 1 83 ? 6.478 2.114 -2.785 1.00 97.62 83 LEU A CA 1
ATOM 659 C C . LEU A 1 83 ? 6.979 0.711 -2.446 1.00 97.62 83 LEU A C 1
ATOM 661 O O . LEU A 1 83 ? 7.229 0.420 -1.280 1.00 97.62 83 LEU A O 1
ATOM 665 N N . LEU A 1 84 ? 7.182 -0.144 -3.454 1.00 97.69 84 LEU A N 1
ATOM 666 C CA . LEU A 1 84 ? 7.735 -1.479 -3.251 1.00 97.69 84 LEU A CA 1
ATOM 667 C C . LEU A 1 84 ? 9.158 -1.412 -2.687 1.00 97.69 84 LEU A C 1
ATOM 669 O O . LEU A 1 84 ? 9.466 -2.118 -1.731 1.00 97.69 84 LEU A O 1
ATOM 673 N N . SER A 1 85 ? 10.008 -0.553 -3.253 1.00 97.69 85 SER A N 1
ATOM 674 C CA . SER A 1 85 ? 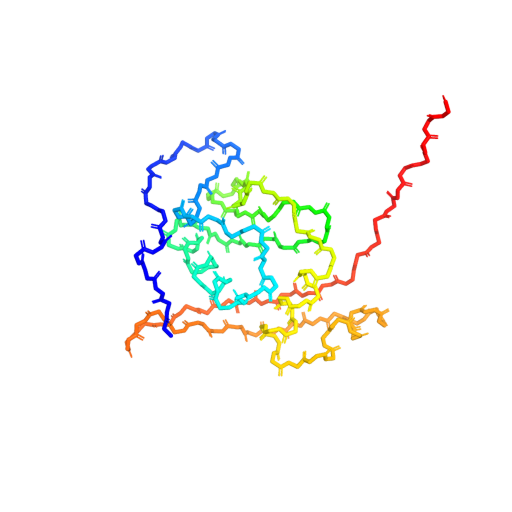11.378 -0.355 -2.762 1.00 97.69 85 SER A CA 1
ATOM 675 C C . SER A 1 85 ? 11.394 0.149 -1.316 1.00 97.69 85 SER A C 1
ATOM 677 O O . SER A 1 85 ? 12.218 -0.290 -0.513 1.00 97.69 85 SER A O 1
ATOM 679 N N . TYR A 1 86 ? 10.451 1.031 -0.973 1.00 97.69 86 TYR A N 1
ATOM 680 C CA . TYR A 1 86 ? 10.269 1.570 0.369 1.00 97.69 86 TYR A CA 1
ATOM 681 C C . TYR A 1 86 ? 9.900 0.479 1.386 1.00 97.69 86 TYR A C 1
ATOM 683 O O . TYR A 1 86 ? 10.610 0.305 2.378 1.00 97.69 86 TYR A O 1
ATOM 691 N N . ILE A 1 87 ? 8.859 -0.322 1.122 1.00 97.62 87 ILE A N 1
ATOM 692 C CA . ILE A 1 87 ? 8.431 -1.380 2.057 1.00 97.62 87 ILE A CA 1
ATOM 693 C C . ILE A 1 87 ? 9.403 -2.569 2.103 1.00 97.62 87 ILE A C 1
ATOM 695 O O . ILE A 1 87 ? 9.537 -3.212 3.144 1.00 97.62 87 ILE A O 1
ATOM 699 N N . TRP A 1 88 ? 10.115 -2.838 1.004 1.00 97.38 88 TRP A N 1
ATOM 700 C CA . TRP A 1 88 ? 11.177 -3.848 0.935 1.00 97.38 88 TRP A CA 1
ATOM 701 C C . TRP A 1 88 ? 12.487 -3.382 1.588 1.00 97.38 88 TRP A C 1
ATOM 703 O O . TRP A 1 88 ? 13.334 -4.205 1.931 1.00 97.38 88 TRP A O 1
ATOM 713 N N . ARG A 1 89 ? 12.655 -2.067 1.794 1.00 95.94 89 ARG A N 1
ATOM 714 C CA . ARG A 1 89 ? 13.872 -1.420 2.322 1.00 95.94 89 ARG A CA 1
ATOM 715 C C . ARG A 1 89 ? 15.114 -1.616 1.441 1.00 95.94 89 ARG A C 1
ATOM 717 O O . ARG A 1 89 ? 16.239 -1.602 1.936 1.00 95.94 89 ARG A O 1
ATOM 724 N N . SER A 1 90 ? 14.920 -1.791 0.136 1.00 95.75 90 SER A N 1
ATOM 725 C CA . SER A 1 90 ? 15.996 -1.844 -0.860 1.00 95.75 90 SER A CA 1
ATOM 726 C C . SER A 1 90 ? 15.461 -1.477 -2.246 1.00 95.75 90 SER A C 1
ATOM 728 O O . SER A 1 90 ? 14.351 -1.859 -2.620 1.00 95.75 90 SER A O 1
ATOM 730 N N . SER A 1 91 ? 16.275 -0.769 -3.032 1.00 95.75 91 SER A N 1
ATOM 731 C CA . SER A 1 91 ? 15.974 -0.384 -4.416 1.00 95.75 91 SER A CA 1
ATOM 732 C C . SER A 1 91 ? 15.961 -1.554 -5.406 1.00 95.75 91 SER A C 1
ATOM 734 O O . SER A 1 91 ? 15.573 -1.375 -6.559 1.00 95.75 91 SER A O 1
ATOM 736 N N . ASP A 1 92 ? 16.372 -2.753 -4.986 1.00 96.94 92 ASP A N 1
ATOM 737 C CA . ASP A 1 92 ? 16.453 -3.921 -5.869 1.00 96.94 92 ASP A CA 1
ATOM 738 C C . ASP A 1 92 ? 15.098 -4.607 -6.075 1.00 96.94 92 ASP A C 1
ATOM 740 O O . ASP A 1 92 ? 14.937 -5.374 -7.027 1.00 96.94 92 ASP A O 1
ATOM 744 N N . ALA A 1 93 ? 14.105 -4.322 -5.225 1.00 97.25 93 ALA A N 1
ATOM 745 C CA . ALA A 1 93 ? 12.803 -4.990 -5.245 1.00 97.25 93 ALA A CA 1
ATOM 746 C C . ALA A 1 93 ? 12.124 -4.952 -6.632 1.00 97.25 93 ALA A C 1
ATOM 748 O O . ALA A 1 93 ? 11.745 -6.013 -7.142 1.00 97.25 93 ALA A O 1
ATOM 749 N N . PRO A 1 94 ? 12.034 -3.791 -7.318 1.00 96.69 94 PRO A N 1
ATOM 750 C CA . PRO A 1 94 ? 11.443 -3.733 -8.653 1.00 96.69 94 PRO A CA 1
ATOM 751 C C . PRO A 1 94 ? 12.263 -4.500 -9.696 1.00 96.69 94 PRO A C 1
ATOM 753 O O . PRO A 1 94 ? 11.698 -5.076 -10.626 1.00 96.69 94 PRO A O 1
ATOM 756 N N . SER A 1 95 ? 13.591 -4.538 -9.555 1.00 96.88 95 SER A N 1
ATOM 757 C CA . SER A 1 95 ? 14.475 -5.298 -10.447 1.00 96.88 95 SER A CA 1
ATOM 758 C C . SER A 1 95 ? 14.288 -6.806 -10.282 1.00 96.88 95 SER A C 1
ATOM 760 O O . SER A 1 95 ? 14.244 -7.518 -11.283 1.00 96.88 95 SER A O 1
ATOM 762 N N . ILE A 1 96 ? 14.103 -7.289 -9.049 1.00 96.75 96 ILE A N 1
ATOM 763 C CA . ILE A 1 96 ? 13.788 -8.696 -8.766 1.00 96.75 96 ILE A CA 1
ATOM 764 C C . ILE A 1 96 ? 12.462 -9.089 -9.435 1.00 96.75 96 ILE A C 1
ATOM 766 O O . ILE A 1 96 ? 12.423 -10.098 -10.142 1.00 96.75 96 ILE A O 1
ATOM 770 N N . LEU A 1 97 ? 11.416 -8.257 -9.308 1.00 95.56 97 LEU A N 1
ATOM 771 C CA . LEU A 1 97 ? 10.140 -8.491 -9.997 1.00 95.56 97 LEU A CA 1
ATOM 772 C C . LEU A 1 97 ? 10.298 -8.489 -11.523 1.00 95.56 97 LEU A C 1
ATOM 774 O O . LEU A 1 97 ? 9.749 -9.357 -12.197 1.00 95.56 97 LEU A O 1
ATOM 778 N N . ARG A 1 98 ? 11.070 -7.549 -12.089 1.00 93.25 98 ARG A N 1
ATOM 779 C CA . ARG A 1 98 ? 11.336 -7.487 -13.541 1.00 93.25 98 ARG A CA 1
ATOM 780 C C . ARG A 1 98 ? 12.026 -8.741 -14.082 1.00 93.25 98 ARG A C 1
ATOM 782 O O . ARG A 1 98 ? 11.841 -9.064 -15.248 1.00 93.25 98 ARG A O 1
ATOM 789 N N . GLN A 1 99 ? 12.777 -9.457 -13.247 1.00 95.56 99 GLN A N 1
ATOM 790 C CA . GLN A 1 99 ? 13.393 -10.745 -13.589 1.00 95.56 99 GLN A CA 1
ATOM 791 C C . GLN A 1 99 ? 12.422 -11.933 -13.475 1.00 95.56 99 GLN A C 1
ATOM 793 O O . GLN A 1 99 ? 12.842 -13.078 -13.613 1.00 95.56 99 GLN A O 1
ATOM 798 N N . GLY A 1 100 ? 11.139 -11.689 -13.197 1.00 94.12 100 GLY A N 1
ATOM 799 C CA . GLY A 1 100 ? 10.128 -12.737 -13.078 1.00 94.12 100 GLY A CA 1
ATOM 800 C C . GLY A 1 100 ? 10.047 -13.387 -11.694 1.00 94.12 100 GLY A C 1
ATOM 801 O O . GLY A 1 100 ? 9.323 -14.364 -11.531 1.00 94.12 100 GLY A O 1
ATOM 802 N N . ARG A 1 101 ? 10.781 -12.882 -10.692 1.00 96.56 101 ARG A N 1
ATOM 803 C CA . ARG A 1 101 ? 10.817 -13.466 -9.342 1.00 96.56 101 ARG A CA 1
ATOM 804 C C . ARG A 1 101 ? 9.832 -12.758 -8.422 1.00 96.56 101 ARG A C 1
ATOM 806 O O . ARG A 1 101 ? 9.832 -11.534 -8.367 1.00 96.56 101 ARG A O 1
ATOM 813 N N . CYS A 1 102 ? 9.028 -13.516 -7.684 1.00 97.06 102 CYS A N 1
ATOM 814 C CA . CYS A 1 102 ? 8.099 -12.970 -6.693 1.00 97.06 102 CYS A CA 1
ATOM 815 C C . CYS A 1 102 ? 8.817 -12.609 -5.384 1.00 97.06 102 CYS A C 1
ATOM 817 O O . CYS A 1 102 ? 9.847 -13.196 -5.050 1.00 97.06 102 CYS A O 1
ATOM 819 N N . LEU A 1 103 ? 8.241 -11.674 -4.627 1.00 98.06 103 LEU A N 1
ATOM 820 C CA . LEU A 1 103 ? 8.674 -11.321 -3.275 1.00 98.06 103 LEU A CA 1
ATOM 821 C C . LEU A 1 103 ? 7.565 -11.674 -2.284 1.00 98.06 103 LEU A C 1
ATOM 823 O O . LEU A 1 103 ? 6.410 -11.317 -2.508 1.00 98.06 103 LEU A O 1
ATOM 827 N N . ASP A 1 104 ? 7.923 -12.339 -1.190 1.00 98.06 104 ASP A N 1
ATOM 828 C CA . ASP A 1 104 ? 7.027 -12.634 -0.070 1.00 98.06 104 ASP A CA 1
ATOM 829 C C . ASP A 1 104 ? 7.735 -12.265 1.235 1.00 98.06 104 ASP A C 1
ATOM 831 O O . ASP A 1 104 ? 8.824 -12.767 1.528 1.00 98.06 104 ASP A O 1
ATOM 835 N N . PHE A 1 105 ? 7.167 -11.319 1.978 1.00 98.12 105 PHE A N 1
ATOM 836 C CA . PHE A 1 105 ? 7.747 -10.821 3.218 1.00 98.12 105 PHE A CA 1
ATOM 837 C C . PHE A 1 105 ? 6.693 -10.224 4.143 1.00 98.12 105 PHE A C 1
ATOM 839 O O . PHE A 1 105 ? 5.538 -10.003 3.789 1.00 98.12 105 PHE A O 1
ATOM 846 N N . SER A 1 106 ? 7.100 -9.955 5.380 1.00 98.12 106 SER A N 1
ATOM 847 C CA . SER A 1 106 ? 6.285 -9.191 6.319 1.00 98.12 106 SER A CA 1
ATOM 848 C C . SER A 1 106 ? 6.730 -7.741 6.353 1.00 98.12 106 SER A C 1
ATOM 850 O O . SER A 1 106 ? 7.921 -7.464 6.472 1.00 98.12 106 SER A O 1
ATOM 852 N N . TYR A 1 107 ? 5.763 -6.834 6.320 1.00 98.12 107 TYR A N 1
ATOM 853 C CA . TYR A 1 107 ? 5.981 -5.413 6.533 1.00 98.12 107 TYR A CA 1
ATOM 854 C C . TYR A 1 107 ? 5.282 -4.981 7.817 1.00 98.12 107 TYR A C 1
ATOM 856 O O . TYR A 1 107 ? 4.155 -5.395 8.077 1.00 98.12 107 TYR A O 1
ATOM 864 N N . GLU A 1 108 ? 5.948 -4.187 8.646 1.00 97.75 108 GLU A N 1
ATOM 865 C CA . GLU A 1 108 ? 5.407 -3.754 9.930 1.00 97.75 108 GLU A CA 1
ATOM 866 C C . GLU A 1 108 ? 5.519 -2.243 10.064 1.00 97.75 108 GLU A C 1
ATOM 868 O O . GLU A 1 108 ? 6.598 -1.672 9.892 1.00 97.75 108 GLU A O 1
ATOM 873 N N . VAL A 1 109 ? 4.395 -1.622 10.410 1.00 97.75 109 VAL A N 1
ATOM 874 C CA . VAL A 1 109 ? 4.278 -0.191 10.656 1.00 97.75 109 VAL A CA 1
ATOM 875 C C . VAL A 1 109 ? 4.045 0.032 12.141 1.00 97.75 109 VAL A C 1
ATOM 877 O O . VAL A 1 109 ? 3.137 -0.541 12.747 1.00 97.75 109 VAL A O 1
ATOM 880 N N . GLN A 1 110 ? 4.852 0.902 12.738 1.00 96.81 110 GLN A N 1
ATOM 881 C CA . GLN A 1 110 ? 4.626 1.349 14.104 1.00 96.81 110 GLN A CA 1
ATOM 882 C C . GLN A 1 110 ? 3.486 2.375 14.124 1.00 96.81 110 GLN A C 1
ATOM 884 O O . GLN A 1 110 ? 3.643 3.468 13.579 1.00 96.81 110 GLN A O 1
ATOM 889 N N . VAL A 1 111 ? 2.364 2.041 14.766 1.00 96.31 111 VAL A N 1
ATOM 890 C CA . VAL A 1 111 ? 1.182 2.917 14.874 1.00 96.31 111 VAL A CA 1
ATOM 891 C C . VAL A 1 111 ? 1.316 3.848 16.071 1.00 96.31 111 VAL A C 1
ATOM 893 O O . VAL A 1 111 ? 1.132 5.050 15.933 1.00 96.31 111 VAL A O 1
ATOM 896 N N . SER A 1 112 ? 1.744 3.311 17.216 1.00 94.31 112 SER A N 1
ATOM 897 C CA . SER A 1 112 ? 2.023 4.067 18.441 1.00 94.31 112 SER A CA 1
ATOM 898 C C . SER A 1 112 ? 3.254 3.501 19.165 1.00 94.31 112 SER A C 1
ATOM 900 O O . SER A 1 112 ? 3.962 2.631 18.649 1.00 94.31 112 SER A O 1
ATOM 902 N N . ARG A 1 113 ? 3.552 3.968 20.384 1.00 92.06 113 ARG A N 1
ATOM 903 C CA . ARG A 1 113 ? 4.625 3.371 21.207 1.00 92.06 113 ARG A CA 1
ATOM 904 C C . ARG A 1 113 ? 4.365 1.901 21.554 1.00 92.06 113 ARG A C 1
ATOM 906 O O . ARG A 1 113 ? 5.326 1.160 21.736 1.00 92.06 113 ARG A O 1
ATOM 913 N N . HIS A 1 114 ? 3.099 1.490 21.624 1.00 94.25 114 HIS A N 1
ATOM 914 C CA . HIS A 1 114 ? 2.692 0.156 22.076 1.00 94.25 114 HIS A CA 1
ATOM 915 C C . HIS A 1 114 ? 1.939 -0.649 21.009 1.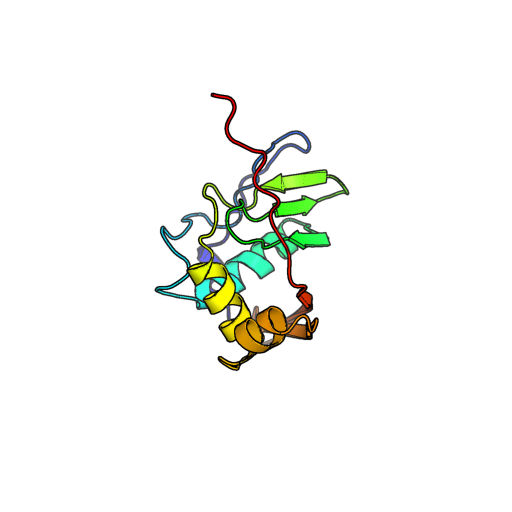00 94.25 114 HIS A C 1
ATOM 917 O O . HIS A 1 114 ? 1.613 -1.807 21.243 1.00 94.25 114 HIS A O 1
ATOM 923 N N . GLU A 1 115 ? 1.686 -0.063 19.837 1.00 95.19 115 GLU A N 1
ATOM 924 C CA . GLU A 1 115 ? 0.897 -0.679 18.773 1.00 95.19 115 GLU A CA 1
ATOM 925 C C . GLU A 1 115 ? 1.693 -0.758 17.468 1.00 95.19 115 GLU A C 1
ATOM 927 O O . GLU A 1 115 ? 2.316 0.215 17.024 1.00 95.19 115 GLU A O 1
ATOM 932 N N . ARG A 1 116 ? 1.646 -1.934 16.842 1.00 97.06 116 ARG A N 1
ATOM 933 C CA . ARG A 1 116 ? 2.248 -2.235 15.542 1.00 97.06 116 ARG A CA 1
ATOM 934 C C . ARG A 1 116 ? 1.207 -2.917 14.667 1.00 97.06 116 ARG A C 1
ATOM 936 O O . ARG A 1 116 ? 0.513 -3.818 15.129 1.00 97.06 116 ARG A O 1
ATOM 943 N N . HIS A 1 117 ? 1.142 -2.513 13.405 1.00 97.38 117 HIS A N 1
ATOM 944 C CA . HIS A 1 117 ? 0.316 -3.161 12.395 1.00 97.38 117 HIS A CA 1
ATOM 945 C C . HIS A 1 117 ? 1.229 -3.933 11.444 1.00 97.38 117 HIS A C 1
ATOM 947 O O . HIS A 1 117 ? 2.135 -3.351 10.845 1.00 97.38 117 HIS A O 1
ATOM 953 N N . ARG A 1 118 ? 1.014 -5.245 11.319 1.00 98.00 118 ARG A N 1
ATOM 954 C CA . ARG A 1 118 ? 1.818 -6.121 10.461 1.00 98.00 118 ARG A CA 1
ATOM 955 C C . ARG A 1 118 ? 1.007 -6.593 9.260 1.00 98.00 118 ARG A C 1
ATOM 957 O O . ARG A 1 118 ? -0.098 -7.098 9.417 1.00 98.00 118 ARG A O 1
ATOM 964 N N . PHE A 1 119 ? 1.616 -6.509 8.087 1.00 98.31 119 PHE A N 1
ATOM 965 C CA . PHE A 1 119 ? 1.075 -6.938 6.805 1.00 98.31 119 PHE A CA 1
ATOM 966 C C . PHE A 1 119 ? 1.916 -8.085 6.244 1.00 98.31 119 PHE A C 1
ATOM 968 O O . PHE A 1 119 ? 3.143 -8.096 6.381 1.00 98.31 119 PHE A O 1
ATOM 975 N N . ARG A 1 120 ? 1.261 -9.047 5.589 1.00 98.50 120 ARG A N 1
ATOM 976 C CA . ARG A 1 120 ? 1.931 -9.995 4.691 1.00 98.50 120 ARG A CA 1
ATOM 977 C C . ARG A 1 120 ? 1.904 -9.392 3.298 1.00 98.50 120 ARG A C 1
ATOM 979 O O . ARG A 1 120 ? 0.833 -9.071 2.793 1.00 98.50 120 ARG A O 1
ATOM 986 N N . VAL A 1 121 ? 3.074 -9.204 2.713 1.00 98.56 121 VAL A N 1
ATOM 987 C CA . VAL A 1 121 ? 3.230 -8.585 1.405 1.00 98.56 121 VAL A CA 1
ATOM 988 C C . VAL A 1 121 ? 3.650 -9.660 0.424 1.00 98.56 121 VAL A C 1
ATOM 990 O O . VAL A 1 121 ? 4.700 -10.275 0.587 1.00 98.56 121 VAL A O 1
ATOM 993 N N . ASN A 1 122 ? 2.840 -9.841 -0.613 1.00 98.25 122 ASN A N 1
ATOM 994 C CA . ASN A 1 122 ? 3.176 -10.650 -1.769 1.00 98.25 122 ASN A CA 1
ATOM 995 C C . ASN A 1 122 ? 3.221 -9.738 -2.997 1.00 98.25 122 ASN A C 1
ATOM 997 O O . ASN A 1 122 ? 2.231 -9.082 -3.321 1.00 98.25 122 ASN A O 1
ATOM 1001 N N . ALA A 1 123 ? 4.375 -9.668 -3.654 1.00 98.06 123 ALA A N 1
ATOM 1002 C CA . ALA A 1 123 ? 4.552 -8.891 -4.870 1.00 98.06 123 ALA A CA 1
ATOM 1003 C C . ALA A 1 123 ? 4.915 -9.821 -6.029 1.00 98.06 123 ALA A C 1
ATOM 1005 O O . ALA A 1 123 ? 5.872 -10.595 -5.951 1.00 98.06 123 ALA A O 1
ATOM 1006 N N . THR A 1 124 ? 4.160 -9.716 -7.119 1.00 97.25 124 THR A N 1
ATOM 1007 C CA . THR A 1 124 ? 4.323 -10.540 -8.319 1.00 97.25 124 THR A CA 1
ATOM 1008 C C . THR A 1 124 ? 4.454 -9.661 -9.559 1.00 97.25 124 THR A C 1
ATOM 1010 O O . THR A 1 124 ? 3.771 -8.635 -9.655 1.00 97.25 124 THR A O 1
ATOM 1013 N N . PRO A 1 125 ? 5.278 -10.047 -10.546 1.00 94.69 125 PRO A N 1
ATOM 1014 C CA . PRO A 1 125 ? 5.259 -9.390 -11.843 1.00 94.69 125 PRO A CA 1
ATOM 1015 C C . PRO A 1 125 ? 3.902 -9.597 -12.520 1.00 94.69 125 PRO A C 1
ATOM 1017 O O . PRO A 1 125 ? 3.305 -10.668 -12.437 1.00 94.69 125 PRO A O 1
ATOM 1020 N N . ILE A 1 126 ? 3.432 -8.568 -13.218 1.00 91.06 126 ILE A N 1
ATOM 1021 C CA . ILE A 1 126 ? 2.233 -8.641 -14.051 1.00 91.06 126 ILE A CA 1
ATOM 1022 C C . ILE A 1 126 ? 2.590 -8.232 -15.475 1.00 91.06 126 ILE A C 1
ATOM 1024 O O . ILE A 1 126 ? 3.405 -7.332 -15.692 1.00 91.06 126 ILE A O 1
ATOM 1028 N N . THR A 1 127 ? 1.918 -8.842 -16.442 1.00 85.19 127 THR A N 1
ATOM 1029 C CA . THR A 1 127 ? 1.896 -8.367 -17.822 1.00 85.19 127 THR A CA 1
ATOM 1030 C C . THR A 1 127 ? 0.499 -7.845 -18.092 1.00 85.19 127 THR A C 1
ATOM 1032 O O . THR A 1 127 ? -0.472 -8.598 -18.054 1.00 85.19 127 THR A O 1
ATOM 1035 N N . LYS A 1 128 ? 0.373 -6.541 -18.339 1.00 70.31 128 LYS A N 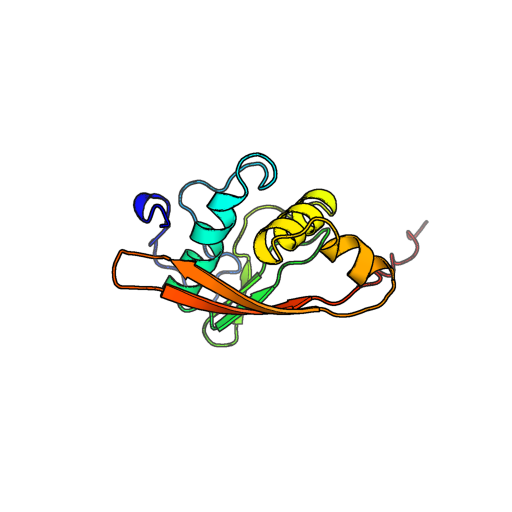1
ATOM 1036 C CA . LYS A 1 128 ? -0.895 -5.983 -18.803 1.00 70.31 128 LYS A CA 1
ATOM 1037 C C . LYS A 1 128 ? -0.972 -6.239 -20.303 1.00 70.31 128 LYS A C 1
ATOM 1039 O O . LYS A 1 128 ? -0.308 -5.549 -21.072 1.00 70.31 128 LYS A O 1
ATOM 1044 N N . THR A 1 129 ? -1.748 -7.236 -20.716 1.00 60.75 129 THR A N 1
ATOM 1045 C CA . THR A 1 129 ? -2.096 -7.393 -22.130 1.00 60.75 129 THR A CA 1
ATOM 1046 C C . THR A 1 129 ? -2.952 -6.196 -22.514 1.00 60.75 129 THR A C 1
ATOM 1048 O O . THR A 1 129 ? -4.104 -6.079 -22.096 1.00 60.75 129 THR A O 1
ATOM 1051 N N . VAL A 1 130 ? -2.365 -5.252 -23.244 1.00 59.94 130 VAL A N 1
ATOM 1052 C CA . VAL A 1 130 ? -3.120 -4.159 -23.850 1.00 59.94 130 VAL A CA 1
ATOM 1053 C C . VAL A 1 130 ? -3.930 -4.797 -24.974 1.00 59.94 130 VAL A C 1
ATOM 1055 O O . VAL A 1 130 ? -3.348 -5.360 -25.900 1.00 59.94 130 VAL A O 1
ATOM 1058 N N . ALA A 1 131 ? -5.260 -4.791 -24.860 1.00 55.56 131 ALA A N 1
ATOM 1059 C CA . ALA A 1 131 ? -6.111 -5.180 -25.980 1.00 55.56 131 ALA A CA 1
ATOM 1060 C C . ALA A 1 131 ? -5.741 -4.296 -27.185 1.00 55.56 131 ALA A C 1
ATOM 1062 O O . ALA A 1 131 ? -5.536 -3.093 -26.983 1.00 55.56 131 ALA A O 1
ATOM 1063 N N . PRO A 1 132 ? -5.596 -4.854 -28.402 1.00 49.09 132 PRO A N 1
ATOM 1064 C CA . PRO A 1 132 ? -5.274 -4.047 -29.569 1.00 49.09 132 PRO A CA 1
ATOM 1065 C C . PRO A 1 132 ? -6.324 -2.943 -29.698 1.00 49.09 132 PRO A C 1
ATOM 1067 O O . PRO A 1 132 ? -7.519 -3.205 -29.556 1.00 49.09 132 PRO A O 1
ATOM 1070 N N . ALA A 1 133 ? -5.863 -1.707 -29.899 1.00 54.47 133 ALA A N 1
ATOM 1071 C CA . ALA A 1 133 ? -6.749 -0.585 -30.150 1.00 54.47 133 ALA A CA 1
ATOM 1072 C C . ALA A 1 133 ? -7.642 -0.943 -31.344 1.00 54.47 133 ALA A C 1
ATOM 1074 O O . ALA A 1 133 ? -7.136 -1.263 -32.420 1.00 54.47 133 ALA A O 1
ATOM 1075 N N . SER A 1 134 ? -8.956 -0.953 -31.133 1.00 52.84 134 SER A N 1
ATOM 1076 C CA . SER A 1 134 ? -9.913 -1.046 -32.228 1.00 52.84 134 SER A CA 1
ATOM 1077 C C . SER A 1 134 ? -9.709 0.181 -33.120 1.00 52.84 134 SER A C 1
ATOM 1079 O O . SER A 1 134 ? -9.848 1.302 -32.628 1.00 52.84 134 SER A O 1
ATOM 1081 N N . ASN A 1 135 ? -9.306 -0.055 -34.373 1.00 48.44 135 ASN A N 1
ATOM 1082 C CA . ASN A 1 135 ? -9.182 0.960 -35.427 1.00 48.44 135 ASN A CA 1
ATOM 1083 C C . ASN A 1 135 ? -10.491 1.723 -35.647 1.00 48.44 135 ASN A C 1
ATOM 1085 O O . ASN A 1 135 ? -11.558 1.068 -35.598 1.00 48.44 135 ASN A O 1
#

pLDDT: mean 93.38, std 9.9, range [48.44, 98.56]

Foldseek 3Di:
DDDLVQADPDDDDPPAQADEGGPDDDPACQVPVSVVLSLVVSLVVVQFPDWDADAPAAIWTAHPNDIHGHDPDGHHPVRSLRNQCVQVVHNCRVVCQVVQHKDWDKGWDDPDPPDIDIDTDIGHHDDDPDDPPDD

Secondary structure (DSSP, 8-state):
---GGGB------TT-SB---BSS--S-SSS-TTHHHHHHHHHHHTTEEEEE--TTB--EEEETTEEEESSSSPBPHHHHHHHHHHHHTSTTHHHHHHTT--EEEEEEEE-SSS-EEEEEEEE-------PPPP-

Radius of gyration: 15.41 Å; chains: 1; bounding box: 39×28×58 Å

Sequence (135 aa):
MIDESRLDDTPFKPTDSFVPVLKEEPTRFDSSPEIFDTFIVGAGKRGASDITIQSEARPRIQINSRQHFGTKRMLLRSEVDLLLSYIWRSSDAPSILRQGRCLDFSYEVQVSRHERHRFRVNATPITKTVAPASN

Organism: NCBI:txid94626